Protein AF-A0A3D0C6H8-F1 (afdb_monomer_lite)

Foldseek 3Di:
DDDPPDDCCVVPVPVVVVVVVVVVVVVVDDDPDPPDDDDDD

Secondary structure (DSSP, 8-state):
---TT--HHHH-HHHHHHHHHHHHHHHHS----TT--PPP-

Radius of gyration: 14.35 Å; chains: 1; bounding box: 30×21×40 Å

Structure (mmCIF, N/CA/C/O backbone):
data_AF-A0A3D0C6H8-F1
#
_entry.id   AF-A0A3D0C6H8-F1
#
loop_
_atom_site.group_PDB
_atom_site.id
_atom_site.type_symbol
_atom_site.label_atom_id
_atom_site.label_alt_id
_atom_site.label_comp_id
_atom_site.label_asym_id
_atom_site.label_entity_id
_atom_site.label_seq_id
_atom_site.pdbx_PDB_ins_code
_atom_site.Cartn_x
_atom_site.Cartn_y
_atom_site.Cartn_z
_atom_site.occupancy
_atom_site.B_iso_or_equiv
_atom_site.auth_seq_id
_atom_site.auth_comp_id
_atom_site.auth_asym_id
_atom_site.auth_atom_id
_atom_site.pdbx_PDB_model_num
ATOM 1 N N . MET A 1 1 ? -10.912 -3.001 28.531 1.00 78.81 1 MET A N 1
ATOM 2 C CA . MET A 1 1 ? -10.336 -4.322 28.195 1.00 78.81 1 MET A CA 1
ATOM 3 C C . MET A 1 1 ? -10.375 -4.438 26.679 1.00 78.81 1 MET A C 1
ATOM 5 O O . MET A 1 1 ? -11.390 -4.046 26.122 1.00 78.81 1 MET A O 1
ATOM 9 N N . PHE A 1 2 ? -9.294 -4.865 26.022 1.00 85.88 2 PHE A N 1
ATOM 10 C CA . PHE A 1 2 ? -9.222 -4.926 24.554 1.00 85.88 2 PHE A CA 1
ATOM 11 C C . PHE A 1 2 ? -9.972 -6.157 24.030 1.00 85.88 2 PHE A C 1
ATOM 13 O O . PHE A 1 2 ? -9.741 -7.262 24.526 1.00 85.88 2 PHE A O 1
ATOM 20 N N . THR A 1 3 ? -10.882 -5.967 23.072 1.00 93.00 3 THR A N 1
ATOM 21 C CA . THR A 1 3 ? -11.625 -7.058 22.422 1.00 93.00 3 THR A CA 1
ATOM 22 C C . THR A 1 3 ? -10.985 -7.401 21.079 1.00 93.00 3 THR A C 1
ATOM 24 O O . THR A 1 3 ? -10.281 -6.584 20.490 1.00 93.00 3 THR A O 1
ATOM 27 N N . ARG A 1 4 ? -11.201 -8.631 20.597 1.00 93.19 4 ARG A N 1
ATOM 28 C CA . ARG A 1 4 ? -10.652 -9.082 19.305 1.00 93.19 4 ARG A CA 1
ATOM 29 C C . ARG A 1 4 ? -11.315 -8.426 18.098 1.00 93.19 4 ARG A C 1
ATOM 31 O O . ARG A 1 4 ? -10.737 -8.451 17.021 1.00 93.19 4 ARG A O 1
ATOM 38 N N . ASP A 1 5 ? -12.492 -7.850 18.297 1.00 94.69 5 ASP A N 1
ATOM 39 C CA . ASP A 1 5 ? -13.279 -7.235 17.230 1.00 94.69 5 ASP A CA 1
ATOM 40 C C . ASP A 1 5 ? -12.823 -5.795 16.941 1.00 94.69 5 ASP A C 1
ATOM 42 O O . ASP A 1 5 ? -13.199 -5.211 15.927 1.00 94.69 5 ASP A O 1
ATOM 46 N N . MET A 1 6 ? -11.972 -5.228 17.809 1.00 95.81 6 MET A N 1
ATOM 47 C CA . MET A 1 6 ? -11.352 -3.925 17.579 1.00 95.81 6 MET A CA 1
ATOM 48 C C . MET A 1 6 ? -10.486 -3.976 16.320 1.00 95.81 6 MET A C 1
ATOM 50 O O . MET A 1 6 ? -9.564 -4.786 16.221 1.00 95.81 6 MET A O 1
ATOM 54 N N . ASN A 1 7 ? -10.747 -3.075 15.379 1.00 96.44 7 ASN A N 1
ATOM 55 C CA . ASN A 1 7 ? -10.020 -2.987 14.121 1.00 96.44 7 ASN A CA 1
ATOM 56 C C . ASN A 1 7 ? -9.766 -1.521 13.738 1.00 96.44 7 ASN A C 1
ATOM 58 O O . ASN A 1 7 ? -10.409 -0.605 14.253 1.00 96.44 7 ASN A O 1
ATOM 62 N N . ILE A 1 8 ? -8.796 -1.304 12.847 1.00 97.44 8 ILE A N 1
ATOM 63 C CA . ILE A 1 8 ? -8.369 0.046 12.452 1.00 97.44 8 ILE A CA 1
ATOM 64 C C . ILE A 1 8 ? -9.466 0.749 11.643 1.00 97.44 8 ILE A C 1
ATOM 66 O O . ILE A 1 8 ? -9.646 1.945 11.816 1.00 97.44 8 ILE A O 1
ATOM 70 N N . ALA A 1 9 ? -10.243 0.020 10.834 1.00 97.62 9 ALA A N 1
ATOM 71 C CA . ALA A 1 9 ? -11.291 0.603 9.994 1.00 97.62 9 ALA A CA 1
ATOM 72 C C . ALA A 1 9 ? -12.381 1.323 10.806 1.00 97.62 9 ALA A C 1
ATOM 74 O O . ALA A 1 9 ? -12.862 2.371 10.389 1.00 97.62 9 ALA A O 1
ATOM 75 N N . GLU A 1 10 ? -12.754 0.781 11.967 1.00 96.94 10 GLU A N 1
ATOM 76 C CA . GLU A 1 10 ? -13.749 1.390 12.857 1.00 96.94 10 GLU A CA 1
ATOM 77 C C . GLU A 1 10 ? -13.157 2.444 13.798 1.00 96.94 10 GLU A C 1
ATOM 79 O O . GLU A 1 10 ? -13.834 3.410 14.147 1.00 96.94 10 GLU A O 1
ATOM 84 N N . PHE A 1 11 ? -11.911 2.256 14.235 1.00 97.38 11 PHE A N 1
ATOM 85 C CA . PHE A 1 11 ? -11.257 3.165 15.175 1.00 97.38 11 PHE A CA 1
ATOM 86 C C . PHE A 1 11 ? -10.739 4.441 14.497 1.00 97.38 11 PHE A C 1
ATOM 88 O O . PHE A 1 11 ? -10.913 5.533 15.036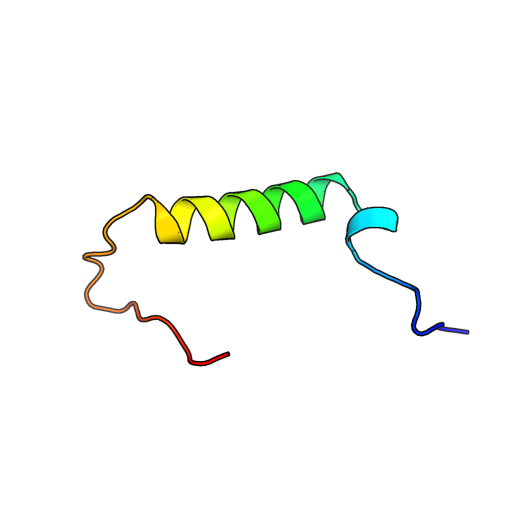 1.00 97.38 11 PHE A O 1
ATOM 95 N N . ASP A 1 12 ? -10.114 4.294 13.327 1.00 98.31 12 ASP A N 1
ATOM 96 C CA . ASP A 1 12 ? -9.534 5.375 12.530 1.00 98.31 12 ASP A C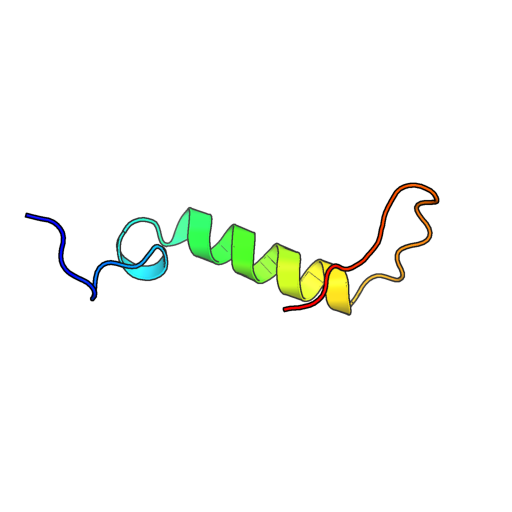A 1
ATOM 97 C C . ASP A 1 12 ? -9.766 5.118 11.024 1.00 98.31 12 ASP A C 1
ATOM 99 O O . ASP A 1 12 ? -8.920 4.537 10.328 1.00 98.31 12 ASP A O 1
ATOM 103 N N . PRO A 1 13 ? -10.932 5.542 10.501 1.00 98.25 13 PRO A N 1
ATOM 104 C CA . PRO A 1 13 ? -11.291 5.328 9.102 1.00 98.25 13 PRO A CA 1
ATOM 105 C C . PRO A 1 13 ? -10.346 6.018 8.109 1.00 98.25 13 PRO A C 1
ATOM 107 O O . PRO A 1 13 ? -10.158 5.524 6.998 1.00 98.25 13 PRO A O 1
ATOM 110 N N . GLU A 1 14 ? -9.752 7.154 8.487 1.00 98.62 14 GLU A N 1
ATOM 111 C CA . GLU A 1 14 ? -8.855 7.915 7.613 1.00 98.62 14 GLU A CA 1
ATOM 112 C C . GLU A 1 14 ? -7.528 7.173 7.428 1.00 98.62 14 GLU A C 1
ATOM 114 O O . GLU A 1 14 ? -7.081 6.965 6.295 1.00 98.62 14 GLU A O 1
ATOM 119 N N . LEU A 1 15 ?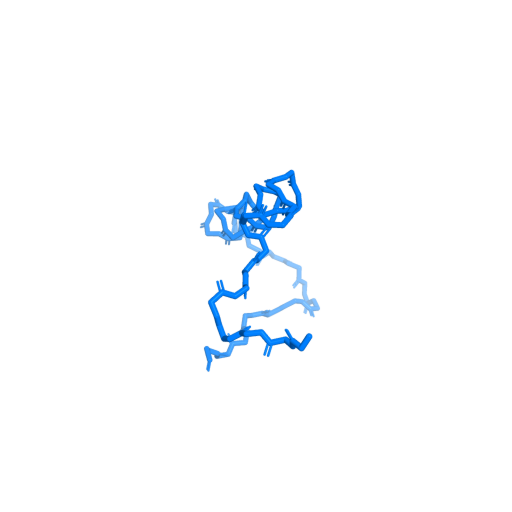 -6.946 6.679 8.526 1.00 98.50 15 LEU A N 1
ATOM 120 C CA . LEU A 1 15 ? -5.749 5.845 8.470 1.00 98.50 15 LEU A CA 1
ATOM 121 C C . LEU A 1 15 ? -6.000 4.553 7.687 1.00 98.50 15 LEU A C 1
ATOM 123 O O . LEU A 1 15 ? -5.186 4.169 6.845 1.00 98.50 15 LEU A O 1
ATOM 127 N N . TYR A 1 16 ? -7.134 3.893 7.926 1.00 98.69 16 TYR A N 1
ATOM 128 C CA . TYR A 1 16 ? -7.489 2.674 7.205 1.00 98.69 16 TYR A CA 1
ATOM 129 C C . TYR A 1 16 ? -7.607 2.904 5.692 1.00 98.69 16 TYR A C 1
ATOM 131 O O . TYR A 1 16 ? -7.123 2.091 4.897 1.00 98.69 16 TYR A O 1
ATOM 139 N N . GLN A 1 17 ? -8.202 4.028 5.280 1.00 98.69 17 GLN A N 1
ATOM 140 C CA . GLN A 1 17 ? -8.294 4.390 3.870 1.00 98.69 17 GLN A CA 1
ATOM 141 C C . GLN A 1 17 ? -6.906 4.621 3.258 1.00 98.69 17 GLN A C 1
ATOM 143 O O . GLN A 1 17 ? -6.648 4.155 2.150 1.00 98.69 17 GLN A O 1
ATOM 148 N N . ALA A 1 18 ? -5.993 5.284 3.975 1.00 98.75 18 ALA A N 1
ATOM 149 C CA . ALA A 1 18 ? -4.622 5.490 3.511 1.00 98.75 18 ALA A CA 1
ATOM 150 C C . ALA A 1 18 ? -3.857 4.164 3.345 1.00 98.75 18 ALA A C 1
ATOM 152 O O . ALA A 1 18 ? -3.209 3.957 2.321 1.00 98.75 18 ALA A O 1
ATOM 153 N N . MET A 1 19 ? -3.987 3.239 4.304 1.00 98.62 19 MET A N 1
ATOM 154 C CA . MET A 1 19 ? -3.398 1.897 4.209 1.00 98.62 19 MET A CA 1
ATOM 155 C C . MET A 1 19 ? -3.948 1.120 3.008 1.00 98.62 19 MET A C 1
ATOM 157 O O . MET A 1 19 ? -3.186 0.511 2.263 1.00 98.62 19 MET A O 1
ATOM 161 N N . SER A 1 20 ? -5.266 1.170 2.797 1.00 98.62 20 SER A N 1
ATOM 162 C CA . SER A 1 20 ? -5.928 0.490 1.676 1.00 98.62 20 SER A CA 1
ATOM 163 C C . SER A 1 20 ? -5.474 1.050 0.325 1.00 98.62 20 SER A C 1
ATOM 165 O O . SER A 1 20 ? -5.226 0.291 -0.609 1.00 98.62 20 SER A O 1
ATOM 167 N N . ASN A 1 21 ? -5.307 2.371 0.232 1.00 98.75 21 ASN A N 1
ATOM 168 C CA . ASN A 1 21 ? -4.802 3.020 -0.975 1.00 98.75 21 ASN A CA 1
ATOM 169 C C . ASN A 1 21 ? -3.345 2.633 -1.274 1.00 98.75 21 ASN A C 1
ATOM 171 O O . ASN A 1 21 ? -3.003 2.483 -2.441 1.00 98.75 21 ASN A O 1
ATOM 175 N N . GLU A 1 22 ? -2.496 2.449 -0.257 1.00 98.69 22 GLU A N 1
ATOM 176 C CA . GLU A 1 22 ? -1.110 2.000 -0.463 1.00 98.69 22 GLU A CA 1
ATOM 177 C C . GLU A 1 22 ? -1.044 0.566 -1.003 1.00 98.69 22 GLU A C 1
ATOM 179 O O . GLU A 1 22 ? -0.232 0.289 -1.881 1.00 98.69 22 GLU A O 1
ATOM 184 N N . VAL A 1 23 ? -1.930 -0.327 -0.548 1.00 98.44 23 VAL A N 1
ATOM 185 C CA . VAL A 1 23 ? -2.028 -1.687 -1.108 1.00 98.44 23 VAL A CA 1
ATOM 186 C C . VAL A 1 23 ? -2.367 -1.627 -2.599 1.00 98.44 23 VAL A C 1
ATOM 188 O O . VAL A 1 23 ? -1.666 -2.227 -3.408 1.00 98.44 23 VAL A O 1
ATOM 191 N N . VAL A 1 24 ? -3.381 -0.843 -2.981 1.00 98.69 24 VAL A N 1
ATOM 192 C CA . VAL A 1 24 ? -3.747 -0.657 -4.398 1.00 98.69 24 VAL A CA 1
ATOM 193 C C . VAL A 1 24 ? -2.588 -0.045 -5.190 1.00 98.69 24 VAL A C 1
ATOM 195 O O . VAL A 1 24 ? -2.250 -0.524 -6.269 1.00 98.69 24 VAL A O 1
ATOM 198 N N . ARG A 1 25 ? -1.918 0.973 -4.638 1.00 98.69 25 ARG A N 1
ATOM 199 C CA . ARG A 1 25 ? -0.770 1.633 -5.272 1.00 98.69 25 ARG A CA 1
ATOM 200 C C . ARG A 1 25 ? 0.377 0.656 -5.547 1.00 98.69 25 ARG A C 1
ATOM 202 O O . ARG A 1 25 ? 1.006 0.759 -6.596 1.00 98.69 25 ARG A O 1
ATOM 209 N N . GLN A 1 26 ? 0.646 -0.274 -4.630 1.00 98.62 26 GLN A N 1
ATOM 210 C CA . GLN A 1 26 ? 1.667 -1.313 -4.798 1.00 98.62 26 GLN A CA 1
ATOM 211 C C . GLN A 1 26 ? 1.328 -2.325 -5.896 1.00 98.62 26 GLN A C 1
ATOM 213 O O . GLN A 1 26 ? 2.248 -2.880 -6.491 1.00 98.62 26 GLN A O 1
AT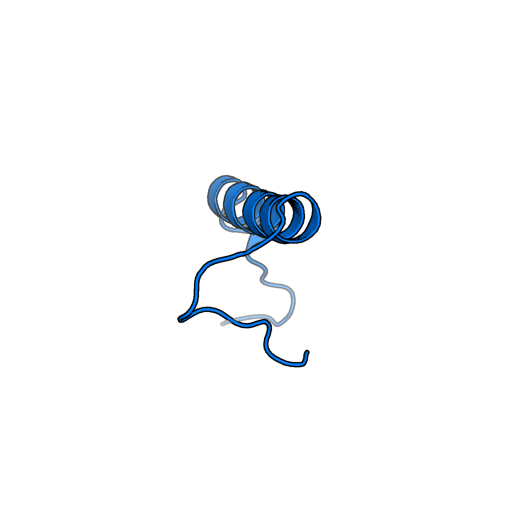OM 218 N N . GLU A 1 27 ? 0.044 -2.573 -6.155 1.00 98.25 27 GLU A N 1
ATOM 219 C CA . GLU A 1 27 ? -0.412 -3.461 -7.230 1.00 98.25 27 GLU A CA 1
ATOM 220 C C . GLU A 1 27 ? -0.430 -2.759 -8.596 1.00 98.25 27 GLU A C 1
ATOM 222 O O . GLU A 1 27 ? -0.086 -3.358 -9.614 1.00 98.25 27 GLU A O 1
ATOM 227 N N . GLU A 1 28 ? -0.826 -1.484 -8.632 1.00 98.62 28 GLU A N 1
ATOM 228 C CA . GLU A 1 28 ? -0.946 -0.709 -9.872 1.00 98.62 28 GLU A CA 1
ATOM 229 C C . GLU A 1 28 ? 0.400 -0.172 -10.385 1.00 98.62 28 GLU A C 1
ATOM 231 O O . GLU A 1 28 ? 0.541 0.116 -11.578 1.00 98.62 28 GLU A O 1
ATOM 236 N N . HIS A 1 29 ? 1.397 -0.014 -9.509 1.00 98.44 29 HIS A N 1
ATOM 237 C CA . HIS A 1 29 ? 2.713 0.510 -9.871 1.00 98.44 29 HIS A CA 1
ATOM 238 C C . HIS A 1 29 ? 3.738 -0.612 -10.080 1.00 98.44 29 HIS A C 1
ATOM 240 O O . HIS A 1 29 ? 3.845 -1.546 -9.293 1.00 98.44 29 HIS A O 1
ATOM 246 N N . ILE A 1 30 ? 4.562 -0.485 -11.125 1.00 98.19 30 ILE A N 1
ATOM 247 C CA . ILE A 1 30 ? 5.749 -1.334 -11.288 1.00 98.19 30 ILE A CA 1
ATOM 248 C C . ILE A 1 30 ? 6.861 -0.774 -10.400 1.00 98.19 30 ILE A C 1
ATOM 250 O O . ILE A 1 30 ? 7.445 0.265 -10.717 1.00 98.19 30 ILE A O 1
ATOM 254 N N . GLU A 1 31 ? 7.190 -1.488 -9.327 1.00 98.06 31 GLU A N 1
ATOM 255 C CA . GLU A 1 31 ? 8.285 -1.105 -8.438 1.00 98.06 31 GLU A CA 1
ATOM 256 C C . GLU A 1 31 ? 9.648 -1.482 -9.032 1.00 98.06 31 GLU A C 1
ATOM 258 O O . GLU A 1 31 ? 10.028 -2.649 -9.117 1.00 98.06 31 GLU A O 1
ATOM 263 N N . LEU A 1 32 ? 10.400 -0.463 -9.457 1.00 98.00 32 LEU A N 1
ATOM 264 C CA . LEU A 1 32 ? 11.770 -0.587 -9.981 1.00 98.00 32 LEU A CA 1
ATOM 265 C C . LEU A 1 32 ? 12.819 -0.066 -8.989 1.00 98.00 32 LEU A C 1
ATOM 267 O O . LEU A 1 32 ? 13.945 0.274 -9.364 1.00 98.00 32 LEU A O 1
ATOM 271 N N . ILE A 1 33 ? 12.444 0.025 -7.716 1.00 98.12 33 ILE A N 1
ATOM 272 C CA . ILE A 1 33 ? 13.310 0.504 -6.649 1.00 98.12 33 ILE A CA 1
ATOM 273 C C . ILE A 1 33 ? 14.238 -0.641 -6.235 1.00 98.12 33 ILE A C 1
ATOM 275 O O . ILE A 1 33 ? 13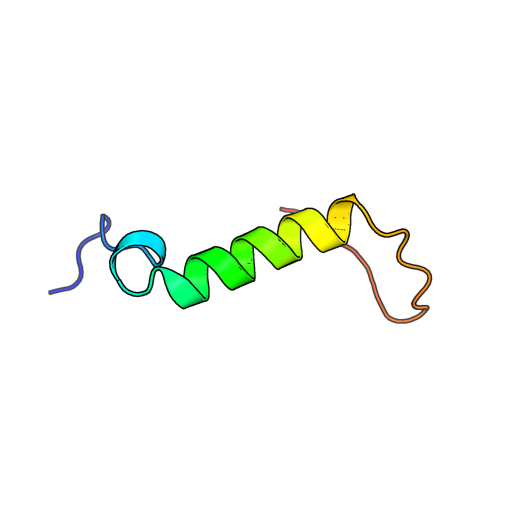.809 -1.647 -5.684 1.00 98.12 33 ILE A O 1
ATOM 279 N N . ALA A 1 34 ? 15.539 -0.481 -6.485 1.00 97.50 34 ALA A N 1
ATOM 280 C CA . ALA A 1 34 ? 16.533 -1.546 -6.304 1.00 97.50 34 ALA A CA 1
ATOM 281 C C . ALA A 1 34 ? 16.649 -2.091 -4.865 1.00 97.50 34 ALA A C 1
ATOM 283 O O . ALA A 1 34 ? 17.176 -3.182 -4.663 1.00 97.50 34 ALA A O 1
ATOM 284 N N . SER A 1 35 ? 16.208 -1.321 -3.871 1.00 98.25 35 SER A N 1
ATOM 285 C CA . SER A 1 35 ? 16.230 -1.695 -2.455 1.00 98.25 35 SER A CA 1
ATOM 286 C C . SER A 1 35 ? 14.919 -2.292 -1.945 1.00 98.25 35 SER A C 1
ATOM 288 O O . SER A 1 35 ? 14.876 -2.713 -0.791 1.00 98.25 35 SER A O 1
ATOM 290 N N . GLU A 1 36 ? 13.857 -2.293 -2.750 1.00 98.31 36 GLU A N 1
ATOM 291 C CA . GLU A 1 36 ? 12.532 -2.747 -2.327 1.00 98.31 36 GLU A CA 1
ATOM 292 C C 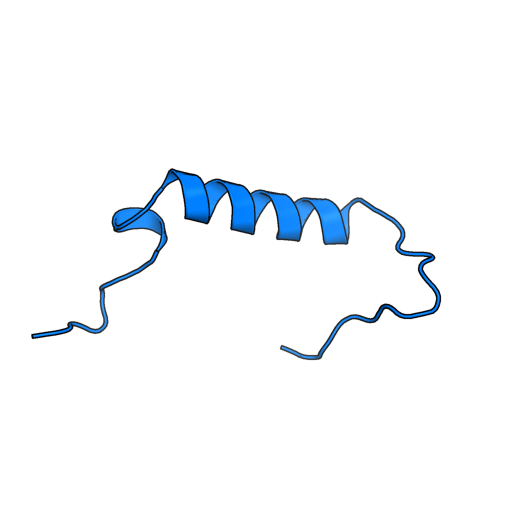. GLU A 1 36 ? 12.220 -4.164 -2.803 1.00 98.31 36 GLU A C 1
ATOM 294 O O . GLU A 1 36 ? 12.843 -4.704 -3.719 1.00 98.31 36 GLU A O 1
ATOM 299 N N . ASN A 1 37 ? 11.275 -4.795 -2.106 1.00 97.88 37 ASN A N 1
ATOM 300 C CA . ASN A 1 37 ? 10.797 -6.140 -2.383 1.00 97.88 37 ASN A CA 1
ATOM 301 C C . ASN A 1 37 ? 9.415 -6.340 -1.737 1.00 97.88 37 ASN A C 1
ATOM 303 O O . ASN A 1 37 ? 9.047 -5.604 -0.822 1.00 97.88 37 ASN A O 1
ATOM 307 N N . TYR A 1 38 ? 8.697 -7.386 -2.138 1.00 97.56 38 TYR A N 1
ATOM 308 C CA . TYR A 1 38 ? 7.451 -7.805 -1.498 1.00 97.56 38 TYR A CA 1
ATOM 309 C C . TYR A 1 38 ? 7.715 -8.997 -0.571 1.00 97.56 38 TYR A C 1
ATOM 311 O O . TYR A 1 38 ? 8.260 -10.019 -0.995 1.00 97.56 38 TYR A O 1
ATOM 319 N N . CYS A 1 39 ? 7.353 -8.873 0.709 1.00 97.50 39 CYS A N 1
ATOM 320 C CA . CYS A 1 39 ? 7.445 -9.985 1.659 1.00 97.50 39 CYS A CA 1
ATOM 321 C C . CYS A 1 39 ? 6.318 -11.003 1.413 1.00 97.50 39 CYS A C 1
ATOM 323 O O . CYS A 1 39 ? 5.266 -10.652 0.880 1.00 97.50 39 CYS A O 1
ATOM 325 N N . SER A 1 40 ? 6.517 -12.257 1.828 1.00 96.69 40 SER A N 1
ATOM 326 C CA . SER A 1 40 ? 5.421 -13.230 1.850 1.00 96.69 40 SER A CA 1
ATOM 327 C C . SER A 1 40 ? 4.331 -12.808 2.850 1.00 96.69 40 SER A C 1
ATOM 329 O O . SER A 1 40 ? 4.674 -12.163 3.846 1.00 96.69 40 SER A O 1
ATOM 331 N N . PRO A 1 41 ? 3.061 -13.199 2.629 1.00 92.31 41 PRO A N 1
ATOM 332 C CA . PRO A 1 41 ? 1.983 -13.004 3.601 1.00 92.31 41 PRO A CA 1
ATOM 333 C C . PRO A 1 41 ? 2.255 -13.637 4.971 1.00 92.31 41 PRO A C 1
ATOM 335 O O . PRO A 1 41 ? 2.978 -14.663 5.022 1.00 92.31 41 PRO A O 1
#

Sequence (41 aa):
MFTRDMNIAEFDPELYQAMSNEVVRQEEHIELIASENYCSP

pLDDT: mean 96.82, std 3.72, range [78.81, 98.75]